Protein AF-A0A2E6LE46-F1 (afdb_monomer_lite)

Sequence (156 aa):
MIYLKNLFNIFSFVFLLFIELLINTILDSNYFMILPFFIGMFVISTRRFSNFYISVFLIAGIYYDSLFSSNILGFSSAKFLITVVLMNFIIANQQENIFLDFATFTVGIFVYKFIYSIEYLNPQFLYQLLISSVVNYFLFRILNITIEKNVLKQKI

Radius of gyration: 15.87 Å; chains: 1; bounding box: 45×32×40 Å

Foldseek 3Di:
DVVVVLVVLLVVLLVQVVVQVVQCVVVVDLQEGACSSLLVLLCCLQPPPDPSVLVSLQSSQQSCCVPPHVDDRRPLSVLSVVLSPQLNVQNVPDDDDPVSSLVSLLVSLCSNPDDPDPCCPPPSVVSHSVVNSVVNVVVSVVVVVVCCVPPVVPPD

Structure (mmCIF, N/CA/C/O backbone):
data_AF-A0A2E6LE46-F1
#
_entry.id   AF-A0A2E6LE46-F1
#
loop_
_atom_site.group_PDB
_atom_site.id
_atom_site.type_symbol
_atom_site.label_atom_id
_atom_site.label_alt_id
_atom_site.label_comp_id
_atom_site.label_asym_id
_atom_site.label_entity_id
_atom_site.label_seq_id
_atom_site.pdbx_PDB_ins_code
_atom_site.Cartn_x
_atom_site.Cartn_y
_atom_site.Cartn_z
_atom_site.occupancy
_atom_site.B_iso_or_equiv
_atom_site.auth_seq_id
_atom_site.auth_comp_id
_atom_site.auth_asym_id
_atom_site.auth_atom_id
_atom_site.pdbx_PDB_model_num
ATOM 1 N N . MET A 1 1 ? -26.996 10.700 0.471 1.00 65.62 1 MET A N 1
ATOM 2 C CA . MET A 1 1 ? -25.632 11.073 0.930 1.00 65.62 1 MET A CA 1
ATOM 3 C C . MET A 1 1 ? -24.642 9.906 0.963 1.00 65.62 1 MET A C 1
ATOM 5 O O . MET A 1 1 ? -23.506 10.117 0.564 1.00 65.62 1 MET A O 1
ATOM 9 N N . ILE A 1 2 ? -25.032 8.693 1.384 1.00 75.31 2 ILE A N 1
ATOM 10 C CA . ILE A 1 2 ? -24.108 7.539 1.492 1.00 75.31 2 ILE A CA 1
ATOM 11 C C . ILE A 1 2 ? -23.473 7.169 0.138 1.00 75.31 2 ILE A C 1
ATOM 13 O O . ILE A 1 2 ? -22.257 7.043 0.051 1.00 75.31 2 ILE A O 1
ATOM 17 N N . TYR A 1 3 ? -24.264 7.101 -0.938 1.00 74.00 3 TYR A N 1
ATOM 18 C CA . TYR A 1 3 ? -23.758 6.789 -2.284 1.00 74.00 3 TYR A CA 1
ATOM 19 C C . TYR A 1 3 ? -22.742 7.815 -2.814 1.00 74.00 3 TYR A C 1
ATOM 21 O O . TYR A 1 3 ? -21.739 7.436 -3.409 1.00 74.00 3 TYR A O 1
ATOM 29 N N . LEU A 1 4 ? -22.957 9.106 -2.538 1.00 77.81 4 LEU A N 1
ATOM 30 C CA . LEU A 1 4 ? -22.042 10.178 -2.944 1.00 77.81 4 LEU A CA 1
ATOM 31 C C . LEU A 1 4 ? -20.706 10.089 -2.189 1.00 77.81 4 LEU A C 1
ATOM 33 O O . LEU A 1 4 ? -19.642 10.207 -2.788 1.00 77.81 4 LEU A O 1
ATOM 37 N N . LYS A 1 5 ? -20.762 9.813 -0.879 1.00 80.38 5 LYS A N 1
ATOM 38 C CA . LYS A 1 5 ? -19.573 9.576 -0.046 1.00 80.38 5 LYS A CA 1
ATOM 39 C C . LYS A 1 5 ? -18.780 8.363 -0.537 1.00 80.38 5 LYS A C 1
ATOM 41 O O . LYS A 1 5 ? -17.557 8.403 -0.593 1.00 80.38 5 LYS A O 1
ATOM 46 N N . ASN A 1 6 ? -19.482 7.303 -0.922 1.00 82.75 6 ASN A N 1
ATOM 47 C CA . ASN A 1 6 ? -18.882 6.094 -1.468 1.00 82.75 6 ASN A CA 1
ATOM 48 C C . ASN A 1 6 ? -18.180 6.360 -2.808 1.00 82.75 6 ASN A C 1
ATOM 50 O O . ASN A 1 6 ? -17.025 5.981 -2.972 1.00 82.75 6 ASN A O 1
ATOM 54 N N . LEU A 1 7 ? -18.824 7.084 -3.726 1.00 83.19 7 LEU A N 1
ATOM 55 C CA . LEU A 1 7 ? -18.187 7.523 -4.971 1.00 83.19 7 LEU A CA 1
ATOM 56 C C . LEU A 1 7 ? -16.929 8.353 -4.704 1.00 83.19 7 LEU A C 1
ATOM 58 O O . LEU A 1 7 ? -15.881 8.080 -5.283 1.00 83.19 7 LEU A O 1
ATOM 62 N N . PHE A 1 8 ? -17.004 9.311 -3.779 1.00 86.94 8 PHE A N 1
ATOM 63 C CA . PHE A 1 8 ? -15.852 10.131 -3.416 1.00 86.94 8 PHE A CA 1
ATOM 64 C C . PHE A 1 8 ? -14.691 9.294 -2.861 1.00 86.94 8 PHE A C 1
ATOM 66 O O . PHE A 1 8 ? -13.541 9.519 -3.225 1.00 86.94 8 PHE A O 1
ATOM 73 N N . ASN A 1 9 ? -14.982 8.279 -2.040 1.00 82.31 9 ASN A N 1
ATOM 74 C CA . ASN A 1 9 ? -13.963 7.356 -1.540 1.00 82.31 9 ASN A CA 1
ATOM 75 C C . ASN A 1 9 ? -13.293 6.565 -2.674 1.00 82.31 9 ASN A C 1
ATOM 77 O O . ASN A 1 9 ? -12.076 6.409 -2.651 1.00 82.31 9 ASN A O 1
ATOM 81 N N . ILE A 1 10 ? -14.059 6.092 -3.666 1.00 87.19 10 ILE A N 1
ATOM 82 C CA . ILE A 1 10 ? -13.501 5.391 -4.835 1.00 87.19 10 ILE A CA 1
ATOM 83 C C . ILE A 1 10 ? -12.535 6.316 -5.583 1.00 87.19 10 ILE A C 1
ATOM 85 O O . ILE A 1 10 ? -11.375 5.956 -5.778 1.00 87.19 10 ILE A O 1
ATOM 89 N N . PHE A 1 11 ? -12.979 7.528 -5.931 1.00 88.44 11 PHE A N 1
ATOM 90 C CA . PHE A 1 11 ? -12.133 8.509 -6.615 1.00 88.44 11 PHE A CA 1
ATOM 91 C C . PHE A 1 11 ? -10.895 8.876 -5.801 1.00 88.44 11 PHE A C 1
ATOM 93 O O . PHE A 1 11 ? -9.805 8.960 -6.357 1.00 88.44 11 PHE A O 1
ATOM 100 N N . SER A 1 12 ? -11.038 9.045 -4.487 1.00 88.38 12 SER A N 1
ATOM 101 C CA . SER A 1 12 ? -9.915 9.357 -3.608 1.00 88.38 12 SER A CA 1
ATOM 102 C C . SER A 1 12 ? -8.860 8.254 -3.624 1.00 88.38 12 SER A C 1
ATOM 104 O O . SER A 1 12 ? -7.682 8.576 -3.709 1.00 88.38 12 SER A O 1
ATOM 106 N N . PHE A 1 13 ? -9.249 6.976 -3.594 1.00 90.50 13 PHE A N 1
ATOM 107 C CA . PHE A 1 13 ? -8.293 5.865 -3.649 1.00 90.50 13 PHE A CA 1
ATOM 108 C C . PHE A 1 13 ? -7.614 5.734 -5.009 1.00 90.50 13 PHE A C 1
ATOM 110 O O . PHE A 1 13 ? -6.406 5.523 -5.064 1.00 90.50 13 PHE A O 1
ATOM 117 N N . VAL A 1 14 ? -8.363 5.915 -6.098 1.00 91.62 14 VAL A N 1
ATOM 118 C CA . VAL A 1 14 ? -7.801 5.943 -7.456 1.00 91.62 14 VAL A CA 1
ATOM 119 C C . VAL A 1 14 ? -6.798 7.091 -7.606 1.00 91.62 14 VAL A C 1
ATOM 121 O O . VAL A 1 14 ? -5.691 6.895 -8.101 1.00 91.62 14 VAL A O 1
ATOM 124 N N . PHE A 1 15 ? -7.151 8.282 -7.124 1.00 91.94 15 PHE A N 1
ATOM 125 C CA . PHE A 1 15 ? -6.268 9.445 -7.148 1.00 91.94 15 PHE A CA 1
ATOM 126 C C . PHE A 1 15 ? -5.019 9.237 -6.287 1.00 91.94 15 PHE A C 1
ATOM 128 O O . PHE A 1 15 ? -3.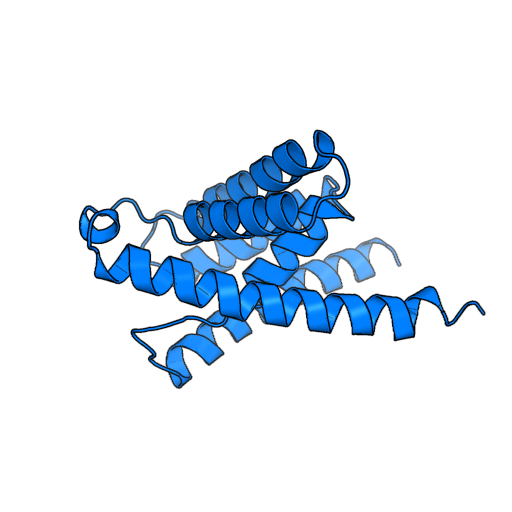921 9.630 -6.664 1.00 91.94 15 PHE A O 1
ATOM 135 N N . LEU A 1 16 ? -5.166 8.572 -5.146 1.00 93.31 16 LEU A N 1
ATOM 136 C CA . LEU A 1 16 ? -4.061 8.292 -4.241 1.00 93.31 16 LEU A CA 1
ATOM 137 C C . LEU A 1 16 ? -3.102 7.232 -4.818 1.00 93.31 16 LEU A C 1
ATOM 139 O O . LEU A 1 16 ? -1.890 7.360 -4.651 1.00 93.31 16 LEU A O 1
ATOM 143 N N . LEU A 1 17 ? -3.619 6.263 -5.584 1.00 92.69 17 LEU A N 1
ATOM 144 C CA . LEU A 1 17 ? -2.809 5.364 -6.415 1.00 92.69 17 LEU A CA 1
ATOM 145 C C . LEU A 1 17 ? -2.044 6.136 -7.495 1.00 92.69 17 LEU A C 1
ATOM 147 O O . LEU A 1 17 ? -0.852 5.913 -7.689 1.00 92.69 17 LEU A O 1
ATOM 151 N N . PHE A 1 18 ? -2.702 7.077 -8.171 1.00 92.38 18 PHE A N 1
ATOM 152 C CA . PHE A 1 18 ? -2.044 7.928 -9.160 1.00 92.38 18 PHE A CA 1
ATOM 153 C C . PHE A 1 18 ? -0.918 8.777 -8.543 1.00 92.38 18 PHE A C 1
ATOM 155 O O . PHE A 1 18 ? 0.167 8.861 -9.114 1.00 92.38 18 PHE A O 1
ATOM 162 N N . ILE A 1 19 ? -1.138 9.351 -7.355 1.00 93.00 19 ILE A N 1
ATOM 163 C CA . ILE A 1 19 ? -0.105 10.090 -6.613 1.00 93.00 19 ILE A CA 1
ATOM 164 C C . ILE A 1 19 ? 1.084 9.188 -6.277 1.00 93.00 19 ILE A C 1
ATOM 166 O O . ILE A 1 19 ? 2.224 9.613 -6.449 1.00 93.00 19 ILE A O 1
ATOM 170 N N . GLU A 1 20 ? 0.842 7.960 -5.807 1.00 93.38 20 GLU A N 1
ATOM 171 C CA . GLU A 1 20 ? 1.919 6.999 -5.538 1.00 93.38 20 GLU A CA 1
ATOM 172 C C . GLU A 1 20 ? 2.797 6.783 -6.775 1.00 93.38 20 GLU A C 1
ATOM 174 O O . GLU A 1 20 ? 4.024 6.827 -6.674 1.00 93.38 20 GLU A O 1
ATOM 179 N N . LEU A 1 21 ? 2.183 6.585 -7.943 1.00 91.50 21 LEU A N 1
ATOM 180 C CA . LEU A 1 21 ? 2.921 6.408 -9.192 1.00 91.50 21 LEU A CA 1
ATOM 181 C C . LEU A 1 21 ? 3.726 7.655 -9.540 1.00 91.50 21 LEU A C 1
ATOM 183 O O . LEU A 1 21 ? 4.928 7.554 -9.760 1.00 91.50 21 LEU A O 1
ATOM 187 N N . LEU A 1 22 ? 3.093 8.828 -9.508 1.00 91.25 22 LEU A N 1
ATOM 188 C CA . LEU A 1 22 ? 3.736 10.098 -9.831 1.00 91.25 22 LEU A CA 1
ATOM 189 C C . LEU A 1 22 ? 4.946 10.372 -8.928 1.00 91.25 22 LEU A C 1
ATOM 191 O O . LEU A 1 22 ? 6.010 10.734 -9.425 1.00 91.25 22 LEU A O 1
ATOM 195 N N . ILE A 1 23 ? 4.810 10.166 -7.615 1.00 90.75 23 ILE A N 1
ATOM 196 C CA . ILE A 1 23 ? 5.908 10.358 -6.657 1.00 90.75 23 ILE A CA 1
ATOM 197 C C . ILE A 1 23 ? 7.078 9.431 -6.991 1.00 90.75 23 ILE A C 1
ATOM 199 O O . ILE A 1 23 ? 8.220 9.883 -7.042 1.00 90.75 23 ILE A O 1
ATOM 203 N N . ASN A 1 24 ? 6.806 8.147 -7.232 1.00 89.69 24 ASN A N 1
ATOM 204 C CA . ASN A 1 24 ? 7.865 7.177 -7.498 1.00 89.69 24 ASN A CA 1
ATOM 205 C C . ASN A 1 24 ? 8.519 7.386 -8.872 1.00 89.69 24 ASN A C 1
ATOM 207 O O . ASN A 1 24 ? 9.716 7.148 -8.998 1.00 89.69 24 ASN A O 1
ATOM 211 N N . THR A 1 25 ? 7.788 7.894 -9.869 1.00 87.88 25 THR A N 1
ATOM 212 C CA . THR A 1 25 ? 8.367 8.292 -11.161 1.00 87.88 25 THR A CA 1
ATOM 213 C C . THR A 1 25 ? 9.266 9.524 -11.038 1.00 87.88 25 THR A C 1
ATOM 215 O O . THR A 1 25 ? 10.292 9.584 -11.700 1.00 87.88 25 THR A O 1
ATOM 218 N N . ILE A 1 26 ? 8.915 10.503 -10.194 1.00 90.69 26 ILE A N 1
ATOM 219 C CA . ILE A 1 26 ? 9.742 11.707 -9.987 1.00 90.69 26 ILE A CA 1
ATOM 220 C C . ILE A 1 26 ? 10.995 11.398 -9.164 1.00 90.69 26 ILE A C 1
ATOM 222 O O . ILE A 1 26 ? 12.057 11.953 -9.434 1.00 90.69 26 ILE A O 1
ATOM 226 N N . LEU A 1 27 ? 10.868 10.561 -8.132 1.00 86.44 27 LEU A N 1
ATOM 227 C CA . LEU A 1 27 ? 11.985 10.239 -7.243 1.00 86.44 27 LEU A CA 1
ATOM 228 C C . LEU A 1 27 ? 13.008 9.296 -7.880 1.00 86.44 27 LEU A C 1
ATOM 230 O O . LEU A 1 27 ? 14.162 9.343 -7.463 1.00 86.44 27 LEU A O 1
ATOM 234 N N . ASP A 1 28 ? 12.575 8.436 -8.809 1.00 81.12 28 ASP A N 1
ATOM 235 C CA . ASP A 1 28 ? 13.394 7.447 -9.533 1.00 81.12 28 ASP A CA 1
ATOM 236 C C . ASP A 1 28 ? 14.461 6.763 -8.648 1.00 81.12 28 ASP A C 1
ATOM 238 O O . ASP A 1 28 ? 15.647 6.671 -8.967 1.00 81.12 28 ASP A O 1
ATOM 242 N N . SER A 1 29 ? 14.047 6.351 -7.444 1.00 77.81 29 SER A N 1
ATOM 243 C CA . SER A 1 29 ? 14.951 5.823 -6.421 1.00 77.81 29 SER A CA 1
ATOM 244 C C . SER A 1 29 ? 15.018 4.303 -6.480 1.00 77.81 29 SER A C 1
ATOM 246 O O . SER A 1 29 ? 14.053 3.593 -6.186 1.00 77.81 29 SER A O 1
ATOM 248 N N . ASN A 1 30 ? 16.219 3.789 -6.738 1.00 75.69 30 ASN A N 1
ATOM 249 C CA . ASN A 1 30 ? 16.505 2.352 -6.692 1.00 75.69 30 ASN A CA 1
ATOM 250 C C . ASN A 1 30 ? 16.559 1.781 -5.262 1.00 75.69 30 ASN A C 1
ATOM 252 O O . ASN A 1 30 ? 16.652 0.566 -5.091 1.00 75.69 30 ASN A O 1
ATOM 256 N N . TYR A 1 31 ? 16.528 2.635 -4.234 1.00 78.19 31 TYR A N 1
ATOM 257 C CA . TYR A 1 31 ? 16.743 2.231 -2.840 1.00 78.19 31 TYR A CA 1
ATOM 258 C C . TYR A 1 31 ? 15.458 2.141 -2.024 1.00 78.19 31 TYR A C 1
ATOM 260 O O . TYR A 1 31 ? 15.360 1.308 -1.127 1.00 78.19 31 TYR A O 1
ATOM 268 N N . PHE A 1 32 ? 14.467 2.985 -2.309 1.00 83.38 32 PHE A N 1
ATOM 269 C CA . PHE A 1 32 ? 13.202 2.979 -1.582 1.00 83.38 32 PHE A CA 1
ATOM 270 C C . PHE A 1 32 ? 12.078 3.560 -2.427 1.00 83.38 32 PHE A C 1
ATOM 272 O O . PHE A 1 32 ? 12.312 4.367 -3.321 1.00 83.38 32 PHE A O 1
ATOM 279 N N . MET A 1 33 ? 10.851 3.176 -2.097 1.00 87.94 33 MET A N 1
ATOM 280 C CA . MET A 1 33 ? 9.642 3.718 -2.70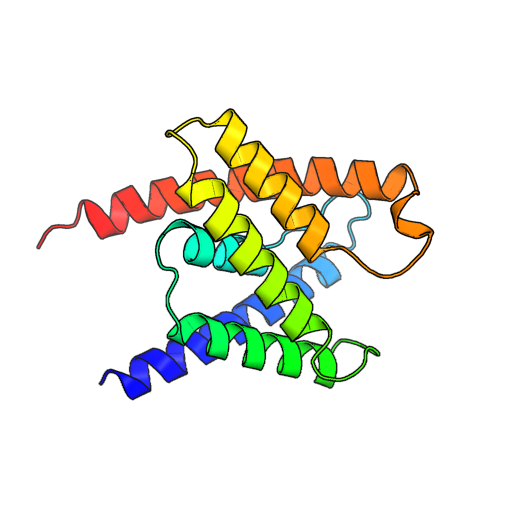6 1.00 87.94 33 MET A CA 1
ATOM 281 C C . MET A 1 33 ? 8.759 4.345 -1.640 1.00 87.94 33 MET A C 1
ATOM 283 O O . MET A 1 33 ? 8.695 3.853 -0.512 1.00 87.94 33 MET A O 1
ATOM 287 N N . ILE A 1 34 ? 8.047 5.408 -1.999 1.00 90.88 34 ILE A N 1
ATOM 288 C CA . ILE A 1 34 ? 7.026 6.008 -1.140 1.00 90.88 34 ILE A CA 1
ATOM 289 C C . ILE A 1 34 ? 5.679 5.462 -1.602 1.00 90.88 34 ILE A C 1
ATOM 291 O O . ILE A 1 34 ? 5.312 5.614 -2.764 1.00 90.88 34 ILE A O 1
ATOM 295 N N . LEU A 1 35 ? 4.962 4.793 -0.702 1.00 93.00 35 LEU A N 1
ATOM 296 C CA . LEU A 1 35 ? 3.797 3.970 -1.020 1.00 93.00 35 LEU A CA 1
ATOM 297 C C . LEU A 1 35 ? 2.534 4.476 -0.291 1.00 93.00 35 LEU A C 1
ATOM 299 O O . LEU A 1 35 ? 2.014 3.796 0.602 1.00 93.00 35 LEU A O 1
ATOM 303 N N . PRO A 1 36 ? 2.034 5.690 -0.594 1.00 92.12 36 PRO A N 1
ATOM 304 C CA . PRO A 1 36 ? 0.868 6.233 0.091 1.00 92.12 36 PRO A CA 1
ATOM 305 C C . PRO A 1 36 ? -0.394 5.395 -0.155 1.00 92.12 36 PRO A C 1
ATOM 307 O O . PRO A 1 36 ? -1.205 5.257 0.764 1.00 92.12 36 PRO A O 1
ATOM 310 N N . PHE A 1 37 ? -0.563 4.795 -1.341 1.00 94.31 37 PHE A N 1
ATOM 311 C CA . PHE A 1 37 ? -1.705 3.926 -1.640 1.00 94.31 37 PHE A CA 1
ATOM 312 C C . PHE A 1 37 ? -1.673 2.675 -0.793 1.00 94.31 37 PHE A C 1
ATOM 314 O O . PHE A 1 37 ? -2.676 2.343 -0.158 1.00 94.31 37 PHE A O 1
ATOM 321 N N . PHE A 1 38 ? -0.500 2.060 -0.676 1.00 94.44 38 PHE A N 1
ATOM 322 C CA . PHE A 1 38 ? -0.304 0.956 0.248 1.00 94.44 38 PHE A CA 1
ATOM 323 C C . PHE A 1 38 ? -0.644 1.331 1.699 1.00 94.44 38 PHE A C 1
ATOM 325 O O . PHE A 1 38 ? -1.364 0.589 2.365 1.00 94.44 38 PHE A O 1
ATOM 332 N N . ILE A 1 39 ? -0.193 2.493 2.185 1.00 92.56 39 ILE A N 1
ATOM 333 C CA . ILE A 1 39 ? -0.525 2.965 3.541 1.00 92.56 39 ILE A CA 1
ATOM 334 C C . ILE A 1 39 ? -2.048 3.103 3.707 1.00 92.56 39 ILE A C 1
ATOM 336 O O . ILE A 1 39 ? -2.604 2.675 4.719 1.00 92.56 39 ILE A O 1
ATOM 340 N N . GLY A 1 40 ? -2.743 3.651 2.707 1.00 91.00 40 GLY A N 1
ATOM 341 C CA . GLY A 1 40 ? -4.205 3.741 2.698 1.00 91.00 40 GLY A CA 1
ATOM 342 C C . GLY A 1 40 ? -4.887 2.370 2.747 1.00 91.00 40 GLY A C 1
ATOM 343 O O . GLY A 1 40 ? -5.829 2.180 3.522 1.00 91.00 40 GLY A O 1
ATOM 344 N N . MET A 1 41 ? -4.389 1.401 1.972 1.00 93.19 41 MET A N 1
ATOM 345 C CA . MET A 1 41 ? -4.861 0.014 2.025 1.00 93.19 41 MET A CA 1
ATOM 346 C C . MET A 1 41 ? -4.654 -0.597 3.411 1.00 93.19 41 MET A C 1
ATOM 348 O O . MET A 1 41 ? -5.581 -1.207 3.939 1.00 93.19 41 MET A O 1
ATOM 352 N N . PHE A 1 42 ? -3.479 -0.392 4.014 1.00 92.44 42 PHE A N 1
ATOM 353 C CA . PHE A 1 42 ? -3.143 -0.900 5.342 1.00 92.44 42 PHE A CA 1
ATOM 354 C C . PHE A 1 42 ? -4.060 -0.317 6.426 1.00 92.44 42 PHE A C 1
ATOM 356 O O . PHE A 1 42 ? -4.561 -1.033 7.285 1.00 92.44 42 PHE A O 1
ATOM 363 N N . VAL A 1 43 ? -4.370 0.980 6.377 1.00 89.38 43 VAL A N 1
ATOM 364 C CA . VAL A 1 43 ? -5.321 1.594 7.323 1.00 89.38 43 VAL A CA 1
ATOM 365 C C . VAL A 1 43 ? -6.716 0.976 7.192 1.00 89.38 43 VAL A C 1
ATOM 367 O O . VAL A 1 43 ? -7.383 0.716 8.196 1.00 89.38 43 VAL A O 1
ATOM 370 N N . ILE A 1 44 ? -7.183 0.748 5.962 1.00 89.56 44 ILE A N 1
ATOM 371 C CA . ILE A 1 44 ? -8.499 0.144 5.737 1.00 89.56 44 ILE A CA 1
ATOM 372 C C . ILE A 1 44 ? -8.519 -1.301 6.211 1.00 89.56 44 ILE A C 1
ATOM 374 O O . ILE A 1 44 ? -9.450 -1.668 6.926 1.00 89.56 44 ILE A O 1
ATOM 378 N N . SER A 1 45 ? -7.522 -2.101 5.829 1.00 88.56 45 SER A N 1
ATOM 379 C CA . SER A 1 45 ? -7.468 -3.524 6.166 1.00 88.56 45 SER A CA 1
ATOM 380 C C . SER A 1 45 ? -7.452 -3.755 7.671 1.00 88.56 45 SER A C 1
ATOM 382 O O . SER A 1 45 ? -8.062 -4.705 8.136 1.00 88.56 45 SER A O 1
ATOM 384 N N . THR A 1 46 ? -6.817 -2.866 8.432 1.00 86.06 46 THR A N 1
ATOM 385 C CA . THR A 1 46 ? -6.603 -3.053 9.873 1.00 86.06 46 THR A CA 1
ATOM 386 C C . THR A 1 46 ? -7.674 -2.421 10.753 1.00 86.06 46 THR A C 1
ATOM 388 O O . THR A 1 46 ? -7.893 -2.880 11.869 1.00 86.06 46 THR A O 1
ATOM 391 N N . ARG A 1 47 ? -8.353 -1.362 10.288 1.00 82.88 47 ARG A N 1
ATOM 392 C CA . ARG A 1 47 ? -9.253 -0.565 11.149 1.00 82.88 47 ARG A CA 1
ATOM 393 C C . ARG A 1 47 ? -10.661 -0.368 10.623 1.00 82.88 47 ARG A C 1
ATOM 395 O O . ARG A 1 47 ? -11.549 -0.012 11.393 1.00 82.88 47 ARG A O 1
ATOM 402 N N . ARG A 1 48 ? -10.871 -0.475 9.309 1.00 82.94 48 ARG A N 1
ATOM 403 C CA . ARG A 1 48 ? -12.142 -0.099 8.658 1.00 82.94 48 ARG A CA 1
ATOM 404 C C . ARG A 1 48 ? -12.580 -1.107 7.602 1.00 82.94 48 ARG A C 1
ATOM 406 O O . ARG A 1 48 ? -13.297 -0.743 6.667 1.00 82.94 48 ARG A O 1
ATOM 413 N N . PHE A 1 49 ? -12.142 -2.356 7.734 1.00 85.75 49 PHE A N 1
ATOM 414 C CA . PHE A 1 49 ? -12.420 -3.382 6.744 1.00 85.75 49 PHE A CA 1
ATOM 415 C C . PHE A 1 49 ? -13.934 -3.565 6.593 1.00 85.75 49 PHE A C 1
ATOM 417 O O . PHE A 1 49 ? -14.666 -3.738 7.566 1.00 85.75 49 PHE A O 1
ATOM 424 N N . SER A 1 50 ? -14.421 -3.458 5.359 1.00 86.69 50 SER A N 1
ATOM 425 C CA . SER A 1 50 ? -15.830 -3.655 5.023 1.00 86.69 50 SER A CA 1
ATOM 426 C C . SER A 1 50 ? -15.972 -4.040 3.555 1.00 86.69 50 SER A C 1
ATOM 428 O O . SER A 1 50 ? -15.120 -3.703 2.729 1.00 86.69 50 SER A O 1
ATOM 430 N N . ASN A 1 51 ? -17.091 -4.684 3.213 1.00 85.75 51 ASN A N 1
ATOM 431 C CA . ASN A 1 51 ? -17.381 -5.127 1.844 1.00 85.75 51 ASN A CA 1
ATOM 432 C C . ASN A 1 51 ? -17.366 -3.979 0.822 1.00 85.75 51 ASN A C 1
ATOM 434 O O . ASN A 1 51 ? -17.079 -4.194 -0.351 1.00 85.75 51 ASN A O 1
ATOM 438 N N . PHE A 1 52 ? -17.627 -2.744 1.260 1.00 87.31 52 PHE A N 1
ATOM 439 C CA . PHE A 1 52 ? -17.552 -1.571 0.395 1.00 87.31 52 PHE A CA 1
ATOM 440 C C . PHE A 1 52 ? -16.135 -1.347 -0.160 1.00 87.31 52 PHE A C 1
ATOM 442 O O . PHE A 1 52 ? -15.965 -1.094 -1.353 1.00 87.31 52 PHE A O 1
ATOM 449 N N . TYR A 1 53 ? -15.105 -1.491 0.678 1.00 87.12 53 TYR A N 1
ATOM 450 C CA . TYR A 1 53 ? -13.723 -1.255 0.258 1.00 87.12 53 TYR A CA 1
ATOM 451 C C . TYR A 1 53 ? -13.190 -2.327 -0.699 1.00 87.12 53 TYR A C 1
ATOM 453 O O . TYR A 1 53 ? -12.306 -2.030 -1.495 1.00 87.12 53 TYR A O 1
ATOM 461 N N . ILE A 1 54 ? -13.787 -3.524 -0.721 1.00 87.62 54 ILE A N 1
ATOM 462 C CA . ILE A 1 54 ? -13.504 -4.539 -1.752 1.00 87.62 54 ILE A CA 1
ATOM 463 C C . ILE A 1 54 ? -13.785 -3.962 -3.146 1.00 87.62 54 ILE A C 1
ATOM 465 O O . ILE A 1 54 ? -12.960 -4.082 -4.048 1.00 87.62 54 ILE A O 1
ATOM 469 N N . SER A 1 55 ? -14.915 -3.265 -3.308 1.00 86.88 55 SER A N 1
ATOM 470 C CA . SER A 1 55 ? -15.274 -2.629 -4.583 1.00 86.88 55 SER A CA 1
ATOM 471 C C . SER A 1 55 ? -14.317 -1.488 -4.941 1.00 86.88 55 SER A C 1
ATOM 473 O O . SER A 1 55 ? -13.960 -1.326 -6.104 1.00 86.88 55 SER A O 1
ATOM 475 N N . VAL A 1 56 ? -13.859 -0.723 -3.942 1.00 91.00 56 VAL A N 1
ATOM 476 C CA . VAL A 1 56 ? -12.871 0.354 -4.131 1.00 91.00 56 VAL A CA 1
ATOM 477 C C . VAL A 1 56 ? -11.559 -0.200 -4.690 1.00 91.00 56 VAL A C 1
ATOM 479 O O . VAL A 1 56 ? -11.058 0.315 -5.687 1.00 91.00 56 VAL A O 1
ATOM 482 N N . PHE A 1 57 ? -11.019 -1.263 -4.087 1.00 92.50 57 PHE A N 1
ATOM 483 C CA . PHE A 1 57 ? -9.756 -1.862 -4.530 1.00 92.50 57 PHE A CA 1
ATOM 484 C C . PHE A 1 57 ? -9.874 -2.567 -5.880 1.00 92.50 57 PHE A C 1
ATOM 486 O O . PHE A 1 57 ? -8.930 -2.526 -6.666 1.00 92.50 57 PHE A O 1
ATOM 493 N N . LEU A 1 58 ? -11.039 -3.144 -6.180 1.00 92.06 58 LEU A N 1
ATOM 494 C CA . LEU A 1 58 ? -11.331 -3.712 -7.492 1.00 92.06 58 LEU A CA 1
ATOM 495 C C . LEU A 1 58 ? -11.291 -2.625 -8.578 1.00 92.06 58 LEU A C 1
ATOM 497 O O . LEU A 1 58 ? -10.595 -2.773 -9.577 1.00 92.06 58 LEU A O 1
ATOM 501 N N . ILE A 1 59 ? -11.968 -1.493 -8.367 1.00 91.38 59 ILE A N 1
ATOM 502 C CA . ILE A 1 59 ? -11.959 -0.385 -9.336 1.00 91.38 59 ILE A CA 1
ATOM 503 C C . ILE A 1 59 ? -10.552 0.212 -9.476 1.00 91.38 59 ILE A C 1
ATOM 505 O O . ILE A 1 59 ? -10.102 0.455 -10.594 1.00 91.38 59 ILE A O 1
ATOM 509 N N . ALA A 1 60 ? -9.835 0.412 -8.365 1.00 91.88 60 ALA A N 1
ATOM 510 C CA . ALA A 1 60 ? -8.471 0.939 -8.385 1.00 91.88 60 ALA A CA 1
ATOM 511 C C . ALA A 1 60 ? -7.494 0.017 -9.132 1.00 91.88 60 ALA A C 1
ATOM 513 O O . ALA A 1 60 ? -6.641 0.499 -9.875 1.00 91.88 60 ALA A O 1
ATOM 514 N N . GLY A 1 61 ? -7.631 -1.301 -8.974 1.00 90.81 61 GLY A N 1
ATOM 515 C CA . GLY A 1 61 ? -6.804 -2.271 -9.683 1.00 90.81 61 GLY A CA 1
ATOM 516 C C . GLY A 1 61 ? -7.108 -2.331 -11.181 1.00 90.81 61 GLY A C 1
ATOM 517 O O . GLY A 1 61 ? -6.175 -2.340 -11.977 1.00 90.81 61 GLY A O 1
ATOM 518 N N . ILE A 1 62 ? -8.386 -2.300 -11.584 1.00 92.12 62 ILE A N 1
ATOM 519 C CA . ILE A 1 62 ? -8.775 -2.210 -13.005 1.00 92.12 62 ILE A CA 1
ATOM 520 C C . ILE A 1 62 ? -8.242 -0.915 -13.626 1.00 92.12 62 ILE A C 1
ATOM 522 O O . ILE A 1 62 ? -7.677 -0.936 -14.719 1.00 92.12 62 ILE A O 1
ATOM 526 N N . TYR A 1 63 ? -8.385 0.211 -12.925 1.00 91.50 63 TYR A N 1
ATOM 527 C CA . TYR A 1 63 ? -7.824 1.489 -13.356 1.00 91.50 63 TYR A CA 1
ATOM 528 C C . TYR A 1 63 ? -6.307 1.400 -13.556 1.00 91.50 63 TYR A C 1
ATOM 530 O O . TYR A 1 63 ? -5.792 1.842 -14.579 1.00 91.50 63 TYR A O 1
ATOM 538 N N . TYR A 1 64 ? -5.593 0.770 -12.622 1.00 90.06 64 TYR A N 1
ATOM 539 C CA . TYR A 1 64 ? -4.152 0.596 -12.745 1.00 90.06 64 TYR A CA 1
ATOM 540 C C . TYR A 1 64 ? -3.759 -0.282 -13.939 1.00 90.06 64 TYR A C 1
ATOM 542 O O . TYR A 1 64 ? -2.910 0.118 -14.734 1.00 90.06 64 TYR A O 1
ATOM 550 N N . ASP A 1 65 ? -4.405 -1.438 -14.104 1.00 89.19 65 ASP A N 1
ATOM 551 C CA . ASP A 1 65 ? -4.109 -2.357 -15.208 1.00 89.19 65 ASP A CA 1
ATOM 552 C C . ASP A 1 65 ? -4.485 -1.774 -16.576 1.00 89.19 65 ASP A C 1
ATOM 554 O O . ASP A 1 65 ? -3.830 -2.075 -17.563 1.00 89.19 65 ASP A O 1
ATOM 558 N N . SER A 1 66 ? -5.501 -0.911 -16.653 1.00 88.25 66 SER A N 1
ATOM 559 C CA . SER A 1 66 ? -5.908 -0.301 -17.925 1.00 88.25 66 SER A CA 1
ATOM 560 C C . SER A 1 66 ? -4.964 0.794 -18.434 1.00 88.25 66 SER A C 1
ATOM 562 O O . SER A 1 66 ? -4.907 1.012 -19.642 1.00 88.25 66 SER A O 1
ATOM 564 N N . LEU A 1 67 ? -4.245 1.493 -17.548 1.00 88.50 67 LEU A N 1
ATOM 565 C CA . LEU A 1 67 ? -3.489 2.701 -17.912 1.00 88.50 67 LEU A CA 1
ATOM 566 C C . LEU A 1 67 ? -1.984 2.615 -17.650 1.00 88.50 67 LEU A C 1
ATOM 568 O O . LEU A 1 67 ? -1.215 3.300 -18.319 1.00 88.50 67 LEU A O 1
ATOM 572 N N . PHE A 1 68 ? -1.558 1.821 -16.666 1.00 84.00 68 PHE A N 1
ATOM 573 C CA . PHE A 1 68 ? -0.195 1.880 -16.124 1.00 84.00 68 PHE A CA 1
ATOM 574 C C . PHE A 1 68 ? 0.519 0.526 -16.098 1.00 84.00 68 PHE A C 1
ATOM 576 O O . PHE A 1 68 ? 1.651 0.440 -15.626 1.00 84.00 68 PHE A O 1
ATOM 583 N N . SER A 1 69 ? -0.129 -0.536 -16.571 1.00 81.62 69 SER A N 1
ATOM 584 C CA . SER A 1 69 ? 0.384 -1.902 -16.511 1.00 81.62 69 SER A CA 1
ATOM 585 C C . SER A 1 69 ? 0.129 -2.619 -17.839 1.00 81.62 69 SER A C 1
ATOM 587 O O . SER A 1 69 ? -0.823 -2.319 -18.551 1.00 81.62 69 SER A O 1
ATOM 589 N N . SER A 1 70 ? 1.009 -3.557 -18.188 1.00 79.38 70 SER A N 1
ATOM 590 C CA . SER A 1 70 ? 0.828 -4.485 -19.313 1.00 79.38 70 SER A CA 1
ATOM 591 C C . SER A 1 70 ? 0.226 -5.825 -18.871 1.00 79.38 70 SER A C 1
ATOM 593 O O . SER A 1 70 ? 0.168 -6.771 -19.659 1.00 79.38 70 SER A O 1
ATOM 595 N N . ASN A 1 71 ? -0.194 -5.932 -17.606 1.00 79.50 71 ASN A N 1
ATOM 596 C CA . ASN A 1 71 ? -0.785 -7.147 -17.062 1.00 79.50 71 ASN A CA 1
ATOM 597 C C . ASN A 1 71 ? -2.209 -7.358 -17.590 1.00 79.50 71 ASN A C 1
ATOM 599 O O . ASN A 1 71 ? -2.869 -6.452 -18.096 1.00 79.50 71 ASN A O 1
ATOM 603 N N . ILE A 1 72 ? -2.714 -8.578 -17.401 1.00 83.62 72 ILE A N 1
ATOM 604 C CA . ILE A 1 72 ? -4.116 -8.910 -17.661 1.00 83.62 72 ILE A CA 1
ATOM 605 C C . ILE A 1 72 ? -5.008 -8.050 -16.755 1.00 83.62 72 ILE A C 1
ATOM 607 O O . ILE A 1 72 ? -4.748 -7.932 -15.555 1.00 83.62 72 ILE A O 1
ATOM 611 N N . LEU A 1 73 ? -6.079 -7.488 -17.324 1.00 86.00 73 LEU A N 1
ATOM 612 C CA . LEU A 1 73 ? -7.073 -6.709 -16.584 1.00 86.00 73 LEU A CA 1
ATOM 613 C C . LEU A 1 73 ? -7.545 -7.464 -15.334 1.00 86.00 73 LEU A C 1
ATOM 615 O O . LEU A 1 73 ? -8.069 -8.573 -15.425 1.00 86.00 73 LEU A O 1
ATOM 619 N N . GLY A 1 74 ? -7.383 -6.839 -14.167 1.00 84.50 74 GLY A N 1
ATOM 620 C CA . GLY A 1 74 ? -7.818 -7.399 -12.889 1.00 84.50 74 GLY A CA 1
ATOM 621 C C . GLY A 1 74 ? -6.714 -8.106 -12.102 1.00 84.50 74 GLY A C 1
ATOM 622 O O . GLY A 1 74 ? -6.943 -8.442 -10.939 1.00 84.50 74 GLY A O 1
ATOM 623 N N . PHE A 1 75 ? -5.512 -8.271 -12.660 1.00 88.25 75 PHE A N 1
ATOM 624 C CA . PHE A 1 75 ? -4.365 -8.813 -11.930 1.00 88.25 75 PHE A CA 1
ATOM 625 C C . PHE A 1 75 ? -4.016 -7.959 -10.704 1.00 88.25 75 PHE A C 1
ATOM 627 O O . PHE A 1 75 ? -3.897 -8.469 -9.587 1.00 88.25 75 PHE A O 1
ATOM 634 N N . SER A 1 76 ? -3.930 -6.639 -10.876 1.00 90.56 76 SER A N 1
ATOM 635 C CA . SER A 1 76 ? -3.618 -5.727 -9.773 1.00 90.56 76 SER A CA 1
ATOM 636 C C . SER A 1 76 ? -4.764 -5.639 -8.771 1.00 90.56 76 SER A C 1
ATOM 638 O O . SER A 1 76 ? -4.522 -5.533 -7.571 1.00 90.56 76 SER A O 1
ATOM 640 N N . SER A 1 77 ? -6.006 -5.795 -9.237 1.00 91.62 77 SER A N 1
ATOM 641 C CA . SER A 1 77 ? -7.182 -5.900 -8.362 1.00 91.62 77 SER A CA 1
ATOM 642 C C . SER A 1 77 ? -7.082 -7.111 -7.440 1.00 91.62 77 SER A C 1
ATOM 644 O O . SER A 1 77 ? -7.230 -6.979 -6.227 1.00 91.62 77 SER A O 1
ATOM 646 N N . ALA A 1 78 ? -6.782 -8.287 -8.001 1.00 90.88 78 ALA A N 1
ATOM 647 C CA . ALA A 1 78 ? -6.598 -9.510 -7.228 1.00 90.88 78 ALA A CA 1
ATOM 648 C C . ALA A 1 78 ? -5.470 -9.346 -6.204 1.00 90.88 78 ALA A C 1
ATOM 650 O O . ALA A 1 78 ? -5.646 -9.682 -5.033 1.00 90.88 78 ALA A O 1
ATOM 651 N N . LYS A 1 79 ? -4.348 -8.746 -6.616 1.00 91.31 79 LYS A N 1
ATOM 652 C CA . LYS A 1 79 ? -3.221 -8.464 -5.727 1.00 91.31 79 LYS A CA 1
ATOM 653 C C . LYS A 1 79 ? -3.623 -7.566 -4.556 1.00 91.31 79 LYS A C 1
ATOM 655 O O . LYS A 1 79 ? -3.389 -7.943 -3.412 1.00 91.31 79 LYS A O 1
ATOM 660 N N . PHE A 1 80 ? -4.273 -6.429 -4.816 1.00 93.50 80 PHE A N 1
ATOM 661 C CA . PHE A 1 80 ? -4.719 -5.508 -3.763 1.00 93.50 80 PHE A CA 1
ATOM 662 C C . PHE A 1 80 ? -5.692 -6.183 -2.794 1.00 93.50 80 PHE A C 1
ATOM 664 O O . PHE A 1 80 ? -5.551 -6.044 -1.581 1.00 93.50 80 PHE A O 1
ATOM 671 N N . LEU A 1 81 ? -6.640 -6.969 -3.310 1.00 93.62 81 LEU A N 1
ATOM 672 C CA . LEU A 1 81 ? -7.592 -7.703 -2.479 1.00 93.62 81 LEU A CA 1
ATOM 673 C C . LEU A 1 81 ? -6.904 -8.749 -1.598 1.00 93.62 81 LEU A C 1
ATOM 675 O O . LEU A 1 81 ? -7.172 -8.790 -0.399 1.00 93.62 81 LEU A O 1
ATOM 679 N N . ILE A 1 82 ? -5.987 -9.544 -2.155 1.00 92.62 82 ILE A N 1
ATOM 680 C CA . ILE A 1 82 ? -5.204 -10.522 -1.388 1.00 92.62 82 ILE A CA 1
ATOM 681 C C . ILE A 1 82 ? -4.402 -9.810 -0.298 1.00 92.62 82 ILE A C 1
ATOM 683 O O . ILE A 1 82 ? -4.441 -10.228 0.856 1.00 92.62 82 ILE A O 1
ATOM 687 N N . THR A 1 83 ? -3.726 -8.707 -0.632 1.00 92.88 83 THR A N 1
ATOM 688 C CA . THR A 1 83 ? -2.965 -7.904 0.333 1.00 92.88 83 THR A CA 1
ATOM 689 C C . THR A 1 83 ? -3.845 -7.448 1.504 1.00 92.88 83 THR A C 1
ATOM 691 O O . THR A 1 83 ? -3.494 -7.670 2.662 1.00 92.88 83 THR A O 1
ATOM 694 N N . VAL A 1 84 ? -5.009 -6.859 1.221 1.00 92.56 84 VAL A N 1
ATOM 695 C CA . VAL A 1 84 ? -5.925 -6.327 2.244 1.00 92.56 84 VAL A CA 1
ATOM 696 C C . VAL A 1 84 ? -6.513 -7.448 3.106 1.00 92.56 84 VAL A C 1
ATOM 698 O O . VAL A 1 84 ? -6.564 -7.311 4.328 1.00 92.56 84 VAL A O 1
ATOM 701 N N . VAL A 1 85 ? -6.940 -8.559 2.498 1.00 90.94 85 VAL A N 1
ATOM 702 C CA . VAL A 1 85 ? -7.514 -9.702 3.226 1.00 90.94 85 VAL A CA 1
ATOM 703 C C . VAL A 1 85 ? -6.470 -10.360 4.126 1.00 90.94 85 VAL A C 1
ATOM 705 O O . VAL A 1 85 ? -6.769 -10.635 5.286 1.00 90.94 85 VAL A O 1
ATOM 708 N N . LEU A 1 86 ? -5.243 -10.563 3.632 1.00 90.94 86 LEU A N 1
ATOM 709 C CA . LEU A 1 86 ? -4.152 -11.134 4.424 1.00 90.94 86 LEU A CA 1
ATOM 710 C C . LEU A 1 86 ? -3.811 -10.258 5.630 1.00 90.94 86 LEU A C 1
ATOM 712 O O . LEU A 1 86 ? -3.730 -10.769 6.742 1.00 90.94 86 LEU A O 1
ATOM 716 N N . MET A 1 87 ? -3.664 -8.943 5.442 1.00 91.56 87 MET A N 1
ATOM 717 C CA . MET A 1 87 ? -3.401 -8.025 6.557 1.00 91.56 87 MET A CA 1
ATOM 718 C C . MET A 1 87 ? -4.511 -8.060 7.606 1.00 91.56 87 MET A C 1
ATOM 720 O O . MET A 1 87 ? -4.219 -8.150 8.796 1.00 91.56 87 MET A O 1
ATOM 724 N N . ASN A 1 88 ? -5.774 -8.009 7.167 1.00 91.31 88 ASN A N 1
ATOM 725 C CA . ASN A 1 88 ? -6.922 -8.057 8.069 1.00 91.31 88 ASN A CA 1
ATOM 726 C C . ASN A 1 88 ? -6.932 -9.367 8.871 1.00 91.31 88 ASN A C 1
ATOM 728 O O . ASN A 1 88 ? -7.135 -9.351 10.080 1.00 91.31 88 ASN A O 1
ATOM 732 N N . PHE A 1 89 ? -6.648 -10.498 8.218 1.00 88.00 89 PHE A N 1
ATOM 733 C CA . PHE A 1 89 ? -6.567 -11.799 8.879 1.00 88.00 89 PHE A CA 1
ATOM 734 C C . PHE A 1 89 ? -5.429 -11.878 9.906 1.00 88.00 89 PHE A C 1
ATOM 736 O O . PHE A 1 89 ? -5.618 -12.420 10.995 1.00 88.00 89 PHE A O 1
ATOM 743 N N . ILE A 1 90 ? -4.251 -11.345 9.576 1.00 86.75 90 ILE A N 1
ATOM 744 C CA . ILE A 1 90 ? -3.092 -11.366 10.473 1.00 86.75 90 ILE A CA 1
ATOM 745 C C . ILE A 1 90 ? -3.367 -10.507 11.714 1.00 86.75 90 ILE A C 1
ATOM 747 O O . ILE A 1 90 ? -3.157 -10.974 12.831 1.00 86.75 90 ILE A O 1
ATOM 751 N N . ILE A 1 91 ? -3.890 -9.291 11.537 1.00 85.19 91 ILE A N 1
ATOM 752 C CA . ILE A 1 91 ? -4.109 -8.350 12.646 1.00 85.19 91 ILE A CA 1
ATOM 753 C C . ILE A 1 91 ? -5.318 -8.711 13.508 1.00 85.19 91 ILE A C 1
ATOM 755 O O . ILE A 1 91 ? -5.251 -8.545 14.723 1.00 85.19 91 ILE A O 1
ATOM 759 N N . ALA A 1 92 ? -6.381 -9.286 12.936 1.00 81.88 92 ALA A N 1
ATOM 760 C CA . ALA A 1 92 ? -7.537 -9.745 13.713 1.00 81.88 92 ALA A CA 1
ATOM 761 C C . ALA A 1 92 ? -7.177 -10.797 14.783 1.00 81.88 92 ALA A C 1
ATOM 763 O O . ALA A 1 92 ? -7.910 -10.957 15.755 1.00 81.88 92 ALA A O 1
ATOM 764 N N . ASN A 1 93 ? -6.049 -11.493 14.616 1.00 75.31 93 ASN A N 1
ATOM 765 C CA . ASN A 1 93 ? -5.586 -12.555 15.508 1.00 75.31 93 ASN A CA 1
ATOM 766 C C . ASN A 1 93 ? -4.427 -12.128 16.430 1.00 75.31 93 ASN A C 1
ATOM 768 O O . ASN A 1 93 ? -3.846 -12.975 17.110 1.00 75.31 93 ASN A O 1
ATOM 772 N N . GLN A 1 94 ? -4.056 -10.844 16.452 1.00 77.50 94 GLN A N 1
ATOM 773 C CA . GLN A 1 94 ? -2.902 -10.347 17.206 1.00 77.50 94 GLN A CA 1
ATOM 774 C C . GLN A 1 94 ? -3.306 -9.461 18.389 1.00 77.50 94 GLN A C 1
ATOM 776 O O . GLN A 1 94 ? -4.266 -8.699 18.332 1.00 77.50 94 GLN A O 1
ATOM 781 N N . GLN A 1 95 ? -2.523 -9.539 19.468 1.00 68.25 95 GLN A N 1
ATOM 782 C CA . GLN A 1 95 ? -2.531 -8.534 20.534 1.00 68.25 95 GLN A CA 1
ATOM 783 C C . GLN A 1 95 ? -1.712 -7.312 20.097 1.00 68.25 95 GLN A C 1
ATOM 785 O O . GLN A 1 95 ? -0.777 -7.456 19.308 1.00 68.25 95 GLN A O 1
AT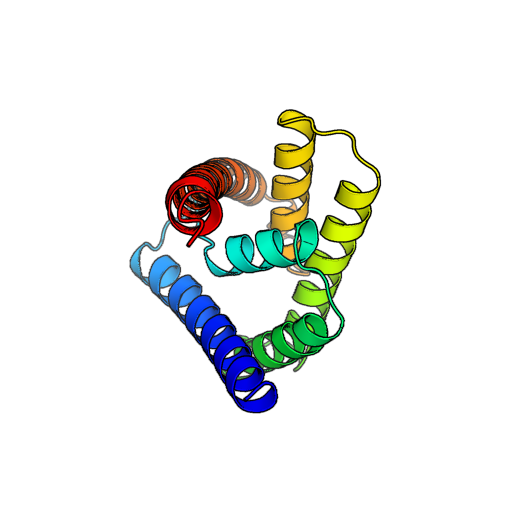OM 790 N N . GLU A 1 96 ? -2.037 -6.124 20.620 1.00 70.56 96 GLU A N 1
ATOM 791 C CA . GLU A 1 96 ? -1.353 -4.869 20.278 1.00 70.56 96 GLU A CA 1
ATOM 792 C C . GLU A 1 96 ? 0.154 -4.943 20.586 1.00 70.56 96 GLU A C 1
ATOM 794 O O . GLU A 1 96 ? 0.604 -4.728 21.710 1.00 70.56 96 GLU A O 1
ATOM 799 N N . ASN A 1 97 ? 0.952 -5.255 19.563 1.00 82.38 97 ASN A N 1
ATOM 800 C CA . ASN A 1 97 ? 2.404 -5.318 19.638 1.00 82.38 97 ASN A CA 1
ATOM 801 C C . ASN A 1 97 ? 3.008 -4.618 18.419 1.00 82.38 97 ASN A C 1
ATOM 803 O O . ASN A 1 97 ? 2.793 -5.024 17.279 1.00 82.38 97 ASN A O 1
ATOM 807 N N . ILE A 1 98 ? 3.815 -3.589 18.676 1.00 82.88 98 ILE A N 1
ATOM 808 C CA . ILE A 1 98 ? 4.447 -2.744 17.653 1.00 82.88 98 ILE A CA 1
ATOM 809 C C . ILE A 1 98 ? 5.321 -3.564 16.693 1.00 82.88 98 ILE A C 1
ATOM 811 O O . ILE A 1 98 ? 5.377 -3.253 15.504 1.00 82.88 98 ILE A O 1
ATOM 815 N N . PHE A 1 99 ? 5.995 -4.608 17.185 1.00 84.56 99 PHE A N 1
ATOM 816 C CA . PHE A 1 99 ? 6.828 -5.466 16.341 1.00 84.56 99 PHE A CA 1
ATOM 817 C C . PHE A 1 99 ? 5.990 -6.322 15.390 1.00 84.56 99 PHE A C 1
ATOM 819 O O . PHE A 1 99 ? 6.363 -6.480 14.230 1.00 84.56 99 PHE A O 1
ATOM 826 N N . LEU A 1 100 ? 4.855 -6.846 15.861 1.00 85.94 100 LEU A N 1
ATOM 827 C CA . LEU A 1 100 ? 3.939 -7.630 15.030 1.00 85.94 100 LEU A CA 1
ATOM 828 C C . LEU A 1 100 ? 3.194 -6.746 14.020 1.00 85.94 100 LEU A C 1
ATOM 830 O O . LEU A 1 100 ? 3.012 -7.160 12.877 1.00 85.94 100 LEU A O 1
ATOM 834 N N . ASP A 1 101 ? 2.853 -5.511 14.397 1.00 87.88 101 ASP A N 1
ATOM 835 C CA . ASP A 1 101 ? 2.272 -4.511 13.490 1.00 87.88 101 ASP A CA 1
ATOM 836 C C . ASP A 1 101 ? 3.253 -4.169 12.355 1.00 87.88 101 ASP A C 1
ATOM 838 O O . ASP A 1 101 ? 2.912 -4.253 11.174 1.00 87.88 101 ASP A O 1
ATOM 842 N N . PHE A 1 102 ? 4.526 -3.915 12.691 1.00 90.69 102 PHE A N 1
ATOM 843 C CA . PHE A 1 102 ? 5.577 -3.705 11.692 1.00 90.69 102 PHE A CA 1
ATOM 844 C C . PHE A 1 102 ? 5.804 -4.937 10.807 1.00 90.69 102 PHE A C 1
ATOM 846 O O . PHE A 1 102 ? 5.920 -4.800 9.591 1.00 90.69 102 PHE A O 1
ATOM 853 N N . ALA A 1 103 ? 5.835 -6.141 11.385 1.00 90.19 103 ALA A N 1
ATOM 854 C CA . ALA A 1 103 ? 5.975 -7.378 10.620 1.00 90.19 103 ALA A CA 1
ATOM 855 C C . ALA A 1 103 ? 4.789 -7.604 9.667 1.00 90.19 103 ALA A C 1
ATOM 857 O O . ALA A 1 103 ? 4.962 -8.046 8.535 1.00 90.19 103 ALA A O 1
ATOM 858 N N . THR A 1 104 ? 3.574 -7.256 10.086 1.00 91.50 104 THR A N 1
ATOM 859 C CA . THR A 1 104 ? 2.395 -7.343 9.216 1.00 91.50 104 THR A CA 1
ATOM 860 C C . THR A 1 104 ? 2.470 -6.314 8.091 1.00 91.50 104 THR A C 1
ATOM 862 O O . THR A 1 104 ? 2.142 -6.620 6.943 1.00 91.50 104 THR A O 1
ATOM 865 N N . PHE A 1 105 ? 2.961 -5.110 8.387 1.00 92.69 105 PHE A N 1
ATOM 866 C CA . PHE A 1 105 ? 3.198 -4.068 7.394 1.00 92.69 105 PHE A CA 1
ATOM 867 C C . PHE A 1 105 ? 4.235 -4.500 6.344 1.00 92.69 105 PHE A C 1
ATOM 869 O O . PHE A 1 105 ? 3.994 -4.346 5.146 1.00 92.69 105 PHE A O 1
ATOM 876 N N . THR A 1 106 ? 5.355 -5.099 6.766 1.00 92.06 106 THR A N 1
ATOM 877 C CA . THR A 1 106 ? 6.416 -5.574 5.858 1.00 92.06 106 THR A CA 1
ATOM 878 C C . THR A 1 106 ? 5.935 -6.729 4.977 1.00 92.06 106 THR A C 1
ATOM 880 O O . THR A 1 106 ? 6.141 -6.699 3.763 1.00 92.06 106 THR A O 1
ATOM 883 N N . VAL A 1 107 ? 5.220 -7.708 5.547 1.00 91.19 107 VAL A N 1
ATOM 884 C CA . VAL A 1 107 ? 4.581 -8.800 4.788 1.00 91.19 107 VAL A CA 1
ATOM 885 C C . VAL A 1 107 ? 3.565 -8.242 3.794 1.00 91.19 107 VAL A C 1
ATOM 887 O O . VAL A 1 107 ? 3.501 -8.679 2.646 1.00 91.19 107 VAL A O 1
ATOM 890 N N . GLY A 1 108 ? 2.804 -7.229 4.197 1.00 92.38 108 GLY A N 1
ATOM 891 C CA . GLY A 1 108 ? 1.889 -6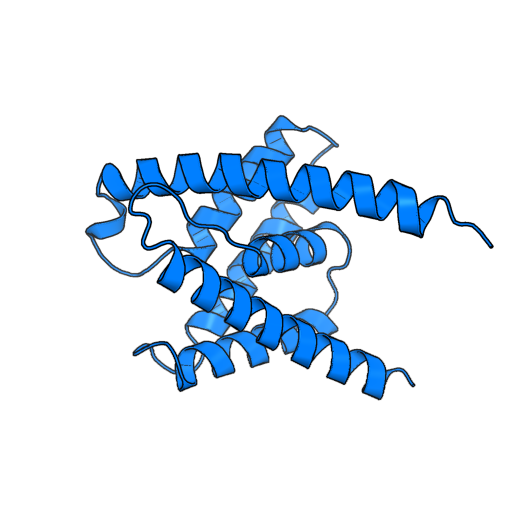.527 3.314 1.00 92.38 108 GLY A CA 1
ATOM 892 C C . GLY A 1 108 ? 2.586 -5.917 2.096 1.00 92.38 108 GLY A C 1
ATOM 893 O O . GLY A 1 108 ? 2.128 -6.121 0.971 1.00 92.38 108 GLY A O 1
ATOM 894 N N . ILE A 1 109 ? 3.702 -5.206 2.300 1.00 92.12 109 ILE A N 1
ATOM 895 C CA . ILE A 1 109 ? 4.491 -4.614 1.205 1.00 92.12 109 ILE A CA 1
ATOM 896 C C . ILE A 1 109 ? 5.028 -5.703 0.287 1.00 92.12 109 ILE A C 1
ATOM 898 O O . ILE A 1 109 ? 4.988 -5.540 -0.932 1.00 92.12 109 ILE A O 1
ATOM 902 N N . PHE A 1 110 ? 5.488 -6.817 0.858 1.00 89.88 110 PHE A N 1
ATOM 903 C CA . PHE A 1 110 ? 5.957 -7.960 0.085 1.00 89.88 110 PHE A CA 1
ATOM 904 C C . PHE A 1 110 ? 4.885 -8.453 -0.888 1.00 89.88 110 PHE A C 1
ATOM 906 O O . PHE A 1 110 ? 5.142 -8.523 -2.087 1.00 89.88 110 PHE A O 1
ATOM 913 N N . VAL A 1 111 ? 3.663 -8.700 -0.410 1.00 90.31 111 VAL A N 1
ATOM 914 C CA . VAL A 1 111 ? 2.550 -9.136 -1.272 1.00 90.31 111 VAL A CA 1
ATOM 915 C C . VAL A 1 111 ? 2.158 -8.045 -2.277 1.00 90.31 111 VAL A 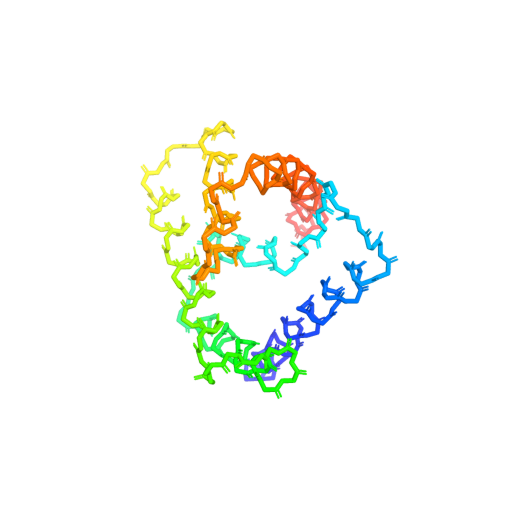C 1
ATOM 917 O O . VAL A 1 111 ? 1.898 -8.339 -3.441 1.00 90.31 111 VAL A O 1
ATOM 920 N N . TYR A 1 112 ? 2.155 -6.776 -1.863 1.00 90.12 112 TYR A N 1
ATOM 921 C CA . TYR A 1 112 ? 1.799 -5.644 -2.722 1.00 90.12 112 TYR A CA 1
ATOM 922 C C . TYR A 1 112 ? 2.771 -5.439 -3.896 1.00 90.12 112 TYR A C 1
ATOM 924 O O . TYR A 1 112 ? 2.355 -5.142 -5.024 1.00 90.12 112 TYR A O 1
ATOM 932 N N . LYS A 1 113 ? 4.073 -5.595 -3.642 1.00 86.69 113 LYS A N 1
ATOM 933 C CA . LYS A 1 113 ? 5.138 -5.446 -4.644 1.00 86.69 113 LYS A CA 1
ATOM 934 C C . LYS A 1 113 ? 5.474 -6.745 -5.358 1.00 86.69 113 LYS A C 1
ATOM 936 O O . LYS A 1 113 ? 6.249 -6.703 -6.307 1.00 86.69 113 LYS A O 1
ATOM 941 N N . PHE A 1 114 ? 4.875 -7.861 -4.954 1.00 79.44 114 PHE A N 1
ATOM 942 C CA . PHE A 1 114 ? 5.062 -9.130 -5.630 1.00 79.44 114 PHE A CA 1
ATOM 943 C C . PHE A 1 114 ? 4.673 -9.012 -7.111 1.00 79.44 114 PHE A C 1
ATOM 945 O O . PHE A 1 114 ? 3.571 -8.577 -7.465 1.00 79.44 114 PHE A O 1
ATOM 952 N N . ILE A 1 115 ? 5.612 -9.397 -7.968 1.00 67.88 115 ILE A N 1
ATOM 953 C CA . ILE A 1 115 ? 5.460 -9.560 -9.413 1.00 67.88 115 ILE A CA 1
ATOM 954 C C . ILE A 1 115 ? 5.879 -11.000 -9.707 1.00 67.88 115 ILE A C 1
ATOM 956 O O . ILE A 1 115 ? 6.771 -11.522 -9.049 1.00 67.88 115 ILE A O 1
ATOM 960 N N . TYR A 1 116 ? 5.248 -11.668 -10.668 1.00 57.34 116 TYR A N 1
ATOM 961 C CA . TYR A 1 116 ? 5.630 -13.024 -11.071 1.00 57.34 116 TYR A CA 1
ATOM 962 C C . TYR A 1 116 ? 6.927 -12.995 -11.919 1.00 57.34 116 TYR A C 1
ATOM 964 O O . TYR A 1 116 ? 6.894 -13.271 -13.114 1.00 57.34 116 TYR A O 1
ATOM 972 N N . SER A 1 117 ? 8.068 -12.586 -11.344 1.00 58.81 117 SER A N 1
ATOM 973 C CA . SER A 1 117 ? 9.373 -12.524 -12.028 1.00 58.81 117 SER A CA 1
ATOM 974 C C . SER A 1 117 ? 10.542 -12.953 -11.134 1.00 58.81 117 SER A C 1
ATOM 976 O O . SER A 1 117 ? 10.637 -12.556 -9.985 1.00 58.81 117 SER A O 1
ATOM 978 N N . ILE A 1 118 ? 11.515 -13.696 -11.674 1.00 59.62 118 ILE A N 1
ATOM 979 C CA . ILE A 1 118 ? 12.705 -14.207 -10.944 1.00 59.62 118 ILE A CA 1
ATOM 980 C C . ILE A 1 118 ? 13.491 -13.106 -10.188 1.00 59.62 118 ILE A C 1
ATOM 982 O O . ILE A 1 118 ? 14.231 -13.392 -9.246 1.00 59.62 118 ILE A O 1
ATOM 986 N N . GLU A 1 119 ? 13.281 -11.840 -10.545 1.00 64.38 119 GLU A N 1
ATOM 987 C CA . GLU A 1 119 ? 13.836 -10.649 -9.901 1.00 64.38 119 GLU A CA 1
ATOM 988 C C . GLU A 1 119 ? 13.505 -10.531 -8.399 1.00 64.38 119 GLU A C 1
ATOM 990 O O . GLU A 1 119 ? 14.261 -9.881 -7.679 1.00 64.38 119 GLU A O 1
ATOM 995 N N . TYR A 1 120 ? 12.468 -11.205 -7.875 1.00 65.00 120 TYR A N 1
ATOM 996 C CA . TYR A 1 120 ? 12.177 -11.223 -6.428 1.00 65.00 120 TYR A CA 1
ATOM 997 C C . TYR A 1 120 ? 13.232 -11.954 -5.576 1.00 65.00 120 TYR A C 1
ATOM 999 O O . TYR A 1 120 ? 13.288 -11.738 -4.366 1.00 65.00 120 TYR A O 1
ATOM 1007 N N . LEU A 1 121 ? 14.077 -12.802 -6.179 1.00 68.81 121 LEU A N 1
ATOM 1008 C CA . LEU A 1 121 ? 15.210 -13.439 -5.490 1.00 68.81 121 LEU A CA 1
ATOM 1009 C C . LEU A 1 121 ? 16.460 -12.546 -5.472 1.00 68.81 121 LEU A C 1
ATOM 1011 O O . LEU A 1 121 ? 17.454 -12.898 -4.838 1.00 68.81 121 LEU A O 1
ATOM 1015 N N . ASN A 1 122 ? 16.435 -11.401 -6.161 1.00 81.31 122 ASN A N 1
ATOM 1016 C CA . ASN A 1 122 ? 17.569 -10.491 -6.200 1.00 81.31 122 ASN A CA 1
ATOM 1017 C C . ASN A 1 122 ? 17.763 -9.832 -4.817 1.00 81.31 122 ASN A C 1
ATOM 1019 O O . ASN A 1 122 ? 16.820 -9.230 -4.293 1.00 81.31 122 ASN A O 1
ATOM 1023 N N . PRO A 1 123 ? 18.976 -9.862 -4.232 1.00 83.19 123 PRO A N 1
ATOM 1024 C CA . PRO A 1 123 ? 19.282 -9.138 -2.998 1.00 83.19 123 PRO A CA 1
ATOM 1025 C C . PRO A 1 123 ? 18.892 -7.654 -3.037 1.00 83.19 123 PRO A C 1
ATOM 1027 O O . PRO A 1 123 ? 18.476 -7.104 -2.018 1.00 83.19 123 PRO A O 1
ATOM 1030 N N . GLN A 1 124 ? 18.954 -7.022 -4.215 1.00 84.19 124 GLN A N 1
ATOM 1031 C CA . GLN A 1 124 ? 18.537 -5.632 -4.398 1.00 84.19 124 GLN A CA 1
ATOM 1032 C C . GLN A 1 124 ? 17.040 -5.431 -4.117 1.00 84.19 124 GLN A C 1
ATOM 1034 O O . GLN A 1 124 ? 16.664 -4.445 -3.484 1.00 84.19 124 GLN A O 1
ATOM 1039 N N . PHE A 1 125 ? 16.187 -6.376 -4.528 1.00 84.00 125 PHE A N 1
ATOM 1040 C CA . PHE A 1 125 ? 14.749 -6.327 -4.259 1.00 84.00 125 PHE A CA 1
ATOM 1041 C C . PHE A 1 125 ? 14.469 -6.441 -2.758 1.00 84.00 125 PHE A C 1
ATOM 1043 O O . PHE A 1 125 ? 13.697 -5.654 -2.211 1.00 84.00 125 PHE A O 1
ATOM 1050 N N . LEU A 1 126 ? 15.142 -7.370 -2.070 1.00 84.50 126 LEU A N 1
ATOM 1051 C CA . LEU A 1 126 ? 15.010 -7.533 -0.618 1.00 84.50 126 LEU A CA 1
ATOM 1052 C C . LEU A 1 126 ? 15.462 -6.278 0.136 1.00 84.50 126 LEU A C 1
ATOM 1054 O O . LEU A 1 126 ? 14.784 -5.838 1.065 1.00 84.50 126 LEU A O 1
ATOM 1058 N N . TYR A 1 127 ? 16.572 -5.671 -0.286 1.00 87.25 127 TYR A N 1
ATOM 1059 C CA . TYR A 1 127 ? 17.067 -4.424 0.291 1.00 87.25 127 TYR A CA 1
ATOM 1060 C C . TYR A 1 127 ? 16.065 -3.279 0.104 1.00 87.25 127 TYR A C 1
ATOM 1062 O O . TYR A 1 127 ? 15.679 -2.621 1.074 1.00 87.25 127 TYR A O 1
ATOM 1070 N N . GLN A 1 128 ? 15.576 -3.093 -1.124 1.00 88.19 128 GLN A N 1
ATOM 1071 C CA . GLN A 1 128 ? 14.585 -2.069 -1.439 1.00 88.19 128 GLN A CA 1
ATOM 1072 C C . GLN A 1 128 ? 13.283 -2.282 -0.660 1.00 88.19 128 GLN A C 1
ATOM 1074 O O . GLN A 1 128 ? 12.690 -1.318 -0.171 1.00 88.19 128 GLN A O 1
ATOM 1079 N N . LEU A 1 129 ? 12.846 -3.533 -0.496 1.00 89.56 129 LEU A N 1
ATOM 1080 C CA . LEU A 1 129 ? 11.659 -3.889 0.272 1.00 89.56 129 LEU A CA 1
ATOM 1081 C C . LEU A 1 129 ? 11.812 -3.537 1.750 1.00 89.56 129 LEU A C 1
ATOM 1083 O O . LEU A 1 129 ? 10.909 -2.923 2.322 1.00 89.56 129 LEU A O 1
ATOM 1087 N N . LEU A 1 130 ? 12.940 -3.889 2.370 1.00 89.69 130 LEU A N 1
ATOM 1088 C CA . LEU A 1 130 ? 13.187 -3.603 3.784 1.00 89.69 130 LEU A CA 1
ATOM 1089 C C . LEU A 1 130 ? 13.224 -2.097 4.050 1.00 89.69 130 LEU A C 1
ATOM 1091 O O . LEU A 1 130 ? 12.538 -1.622 4.956 1.00 89.69 130 LEU A O 1
ATOM 1095 N N . ILE A 1 131 ? 13.945 -1.328 3.230 1.00 91.94 131 ILE A N 1
ATOM 1096 C CA . ILE A 1 131 ? 14.014 0.130 3.400 1.00 91.94 131 ILE A CA 1
ATOM 1097 C C . ILE A 1 131 ? 12.657 0.771 3.144 1.00 91.94 131 ILE A C 1
ATOM 1099 O O . ILE A 1 131 ? 12.204 1.583 3.951 1.00 91.94 131 ILE A O 1
ATOM 1103 N N . SER A 1 132 ? 11.970 0.376 2.069 1.00 91.69 132 SER A N 1
ATOM 1104 C CA . SER A 1 132 ? 10.621 0.876 1.786 1.00 91.69 132 SER A CA 1
ATOM 1105 C C . SER A 1 132 ? 9.673 0.561 2.940 1.00 91.69 132 SER A C 1
ATOM 1107 O O . SER A 1 132 ? 8.844 1.396 3.290 1.00 91.69 132 SER A O 1
ATOM 1109 N N . SER A 1 133 ? 9.816 -0.597 3.584 1.00 92.94 133 SER A N 1
ATOM 1110 C CA . SER A 1 133 ? 9.008 -0.946 4.751 1.00 92.94 133 SER A CA 1
ATOM 1111 C C . SER A 1 133 ? 9.267 -0.020 5.930 1.00 92.94 133 SER A C 1
ATOM 1113 O O . SER A 1 133 ? 8.314 0.487 6.514 1.00 92.94 133 SER A O 1
ATOM 1115 N N . VAL A 1 134 ? 10.532 0.263 6.245 1.00 93.00 134 VAL A N 1
ATOM 1116 C CA . VAL A 1 134 ? 10.896 1.182 7.334 1.00 93.00 134 VAL A CA 1
ATOM 1117 C C . VAL A 1 134 ? 10.371 2.593 7.061 1.00 93.00 134 VAL A C 1
ATOM 1119 O O . VAL A 1 134 ? 9.689 3.169 7.910 1.00 93.00 134 VAL A O 1
ATOM 1122 N N . VAL A 1 135 ? 10.634 3.135 5.868 1.00 92.69 135 VAL A N 1
ATOM 1123 C CA . VAL A 1 135 ? 10.225 4.497 5.489 1.00 92.69 135 VAL A CA 1
ATOM 1124 C C . VAL A 1 135 ? 8.703 4.636 5.518 1.00 92.69 135 VAL A C 1
ATOM 1126 O O . VAL A 1 135 ? 8.173 5.542 6.163 1.00 92.69 135 VAL A O 1
ATOM 1129 N N . ASN A 1 136 ? 7.978 3.718 4.874 1.00 93.88 136 ASN A N 1
ATOM 1130 C CA . ASN A 1 136 ? 6.520 3.803 4.801 1.00 93.88 136 ASN A CA 1
ATOM 1131 C C . ASN A 1 136 ? 5.842 3.501 6.137 1.00 93.88 136 ASN A C 1
ATOM 1133 O O . ASN A 1 136 ? 4.817 4.111 6.435 1.00 93.88 136 ASN A O 1
ATOM 1137 N N . TYR A 1 137 ? 6.409 2.626 6.970 1.00 93.06 137 TYR A N 1
ATOM 1138 C CA . TYR A 1 137 ? 5.870 2.395 8.307 1.00 93.06 137 TYR A CA 1
ATOM 1139 C C . TYR A 1 137 ? 6.035 3.632 9.191 1.00 93.06 137 TYR A C 1
ATOM 1141 O O . TYR A 1 137 ? 5.115 4.009 9.916 1.00 93.06 137 TYR A O 1
ATOM 1149 N N . PHE A 1 138 ? 7.173 4.322 9.090 1.00 91.69 138 PHE A N 1
ATOM 1150 C CA . PHE A 1 138 ? 7.377 5.579 9.802 1.00 91.69 138 PHE A CA 1
ATOM 1151 C C . PHE A 1 138 ? 6.374 6.654 9.354 1.00 91.69 138 PHE A C 1
ATOM 1153 O O . PHE A 1 138 ? 5.735 7.292 10.195 1.00 91.69 138 PHE A O 1
ATOM 1160 N N . LEU A 1 139 ? 6.151 6.789 8.040 1.00 91.19 139 LEU A N 1
ATOM 1161 C CA . LEU A 1 139 ? 5.115 7.670 7.486 1.00 91.19 139 LEU A CA 1
ATOM 1162 C C . LEU A 1 139 ? 3.717 7.298 7.996 1.00 91.19 139 LEU A C 1
ATOM 1164 O O . LEU A 1 139 ? 2.974 8.172 8.445 1.00 91.19 139 LEU A O 1
ATOM 1168 N N . PHE A 1 140 ? 3.372 6.009 7.994 1.00 91.00 140 PHE A N 1
ATOM 1169 C CA . PHE A 1 140 ? 2.113 5.511 8.544 1.00 91.00 140 PHE A CA 1
ATOM 1170 C C . PHE A 1 140 ? 1.943 5.897 10.018 1.00 91.00 140 PHE A C 1
ATOM 1172 O O . PHE A 1 140 ? 0.888 6.402 10.396 1.00 91.00 140 PHE A O 1
ATOM 1179 N N . ARG A 1 141 ? 2.976 5.730 10.854 1.00 88.69 141 ARG A N 1
ATOM 1180 C CA . ARG A 1 141 ? 2.922 6.097 12.278 1.00 88.69 141 ARG A C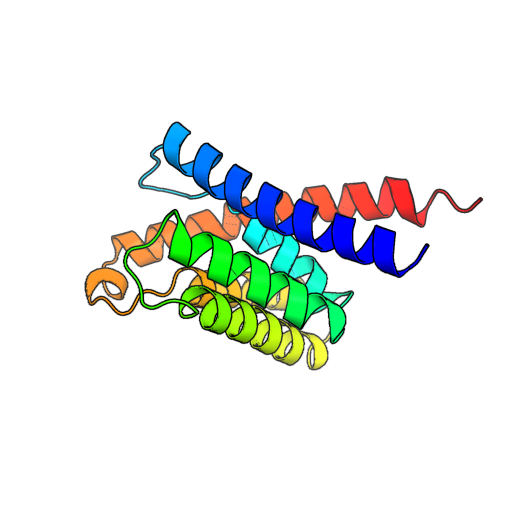A 1
ATOM 1181 C C . ARG A 1 141 ? 2.708 7.599 12.477 1.00 88.69 141 ARG A C 1
ATOM 1183 O O . ARG A 1 141 ? 1.879 7.972 13.305 1.00 88.69 141 ARG A O 1
ATOM 1190 N N . ILE A 1 142 ? 3.389 8.454 11.709 1.00 85.81 142 ILE A N 1
ATOM 1191 C CA . ILE A 1 142 ? 3.193 9.916 11.764 1.00 85.81 142 ILE A CA 1
ATOM 1192 C C . ILE A 1 142 ? 1.763 10.291 11.370 1.00 85.81 142 ILE A C 1
ATOM 1194 O O . ILE A 1 142 ? 1.104 11.065 12.075 1.00 85.81 142 ILE A O 1
ATOM 1198 N N . LEU A 1 143 ? 1.272 9.733 10.260 1.00 83.62 143 LEU A N 1
ATOM 1199 C CA . LEU A 1 143 ? -0.096 9.957 9.802 1.00 83.62 143 LEU A CA 1
ATOM 1200 C C . LEU A 1 143 ? -1.092 9.494 10.860 1.00 83.62 143 LEU A C 1
ATOM 1202 O O . LEU A 1 143 ? -2.028 10.223 11.178 1.00 83.62 143 LEU A O 1
ATOM 1206 N N . ASN A 1 144 ? -0.853 8.331 11.462 1.00 78.31 144 ASN A N 1
ATOM 1207 C CA . ASN A 1 144 ? -1.733 7.789 12.476 1.00 78.31 144 ASN A CA 1
ATOM 1208 C C . ASN A 1 144 ? -1.828 8.691 13.715 1.00 78.31 144 ASN A C 1
ATOM 1210 O O . ASN A 1 144 ? -2.927 9.038 14.141 1.00 78.31 144 ASN A O 1
ATOM 1214 N N . ILE A 1 145 ? -0.685 9.129 14.250 1.00 71.38 145 ILE A N 1
ATOM 1215 C CA . ILE A 1 145 ? -0.639 10.041 15.402 1.00 71.38 145 ILE A CA 1
ATOM 1216 C C . ILE A 1 145 ? -1.378 11.344 15.079 1.00 71.38 145 ILE A C 1
ATOM 1218 O O . ILE A 1 145 ? -2.139 11.856 15.900 1.00 71.38 145 ILE A O 1
ATOM 1222 N N . THR A 1 146 ? -1.181 11.878 13.873 1.00 68.25 146 THR A N 1
ATOM 1223 C CA . THR A 1 146 ? -1.826 13.118 13.426 1.00 68.25 146 THR A CA 1
ATOM 1224 C C . THR A 1 146 ? -3.342 12.958 13.298 1.00 68.25 146 THR A C 1
ATOM 1226 O O . THR A 1 146 ? -4.092 13.823 13.750 1.00 68.25 146 THR A O 1
ATOM 1229 N N . ILE A 1 147 ? -3.810 11.842 12.732 1.00 62.66 147 ILE A N 1
ATOM 1230 C CA . ILE A 1 147 ? -5.240 11.540 12.572 1.00 62.66 147 ILE A CA 1
ATOM 1231 C C . ILE A 1 147 ? -5.904 11.328 13.936 1.00 62.66 147 ILE A C 1
ATOM 1233 O O . ILE A 1 147 ? -6.960 11.907 14.192 1.00 62.66 147 ILE A O 1
ATOM 1237 N N . GLU A 1 148 ? -5.289 10.561 14.838 1.00 62.47 148 GLU A N 1
ATOM 1238 C CA . GLU A 1 148 ? -5.809 10.360 16.196 1.00 62.47 148 GLU A CA 1
ATOM 1239 C C . GLU A 1 148 ? -5.869 11.679 16.977 1.00 62.47 148 GLU A C 1
ATOM 1241 O O . GLU A 1 148 ? -6.867 11.978 17.638 1.00 62.47 148 GLU A O 1
ATOM 1246 N N . LYS A 1 149 ? -4.831 12.513 16.864 1.00 57.84 149 LYS A N 1
ATOM 1247 C CA . LYS A 1 149 ? -4.761 13.800 17.561 1.00 57.84 149 LYS A CA 1
ATOM 1248 C C . LYS A 1 149 ? -5.771 14.818 17.028 1.00 57.84 149 LYS A C 1
ATOM 1250 O O . LYS A 1 149 ? -6.342 15.548 17.833 1.00 57.84 149 LYS A O 1
ATOM 1255 N N . ASN A 1 150 ? -6.001 14.867 15.716 1.00 59.59 150 ASN A N 1
ATOM 1256 C CA . ASN A 1 150 ? -6.821 15.912 15.101 1.00 59.59 150 ASN A CA 1
ATOM 1257 C C . ASN A 1 150 ? -8.293 15.514 14.936 1.00 59.59 150 ASN A C 1
ATOM 1259 O O . ASN A 1 150 ? -9.152 16.375 15.059 1.00 59.59 150 ASN A O 1
ATOM 1263 N N . VAL A 1 151 ? -8.604 14.238 14.686 1.00 54.28 151 VAL A N 1
ATOM 1264 C CA . VAL A 1 151 ? -9.974 13.797 14.358 1.00 54.28 151 VAL A CA 1
ATOM 1265 C C . VAL A 1 151 ? -10.682 13.143 15.548 1.00 54.28 151 VAL A C 1
ATOM 1267 O O . VAL A 1 151 ? -11.892 13.286 15.678 1.00 54.28 151 VAL A O 1
ATOM 1270 N N . LEU A 1 152 ? -9.964 12.447 16.440 1.00 48.12 152 LEU A N 1
ATOM 1271 C CA . LEU A 1 152 ? -10.590 11.743 17.575 1.00 48.12 152 LEU A CA 1
ATOM 1272 C C . LEU A 1 152 ? -10.632 12.572 18.867 1.00 48.12 152 LEU A C 1
ATOM 1274 O O . LEU A 1 152 ? -11.509 12.350 19.699 1.00 48.12 152 LEU A O 1
ATOM 1278 N N . LYS A 1 153 ? -9.715 13.537 19.047 1.00 46.84 153 LYS A N 1
ATOM 1279 C CA . LYS A 1 153 ? -9.747 14.469 20.194 1.00 46.84 153 LYS A CA 1
ATOM 1280 C C . LYS A 1 153 ? -10.609 15.707 19.961 1.00 46.84 153 LYS A C 1
ATOM 1282 O O . LYS A 1 153 ? -10.974 16.362 20.932 1.00 46.84 153 LYS A O 1
ATOM 1287 N N . GLN A 1 154 ? -10.988 15.995 18.718 1.00 44.53 154 GLN A N 1
ATOM 1288 C CA . GLN A 1 154 ? -12.082 16.918 18.418 1.00 44.53 154 GLN A CA 1
ATOM 1289 C C . GLN A 1 154 ? -13.416 16.191 18.642 1.00 44.53 154 GLN A C 1
ATOM 1291 O O . GLN A 1 154 ? -14.166 15.922 17.708 1.00 44.53 154 GLN A O 1
ATOM 1296 N N . LYS A 1 155 ? -13.694 15.815 19.897 1.00 33.72 155 LYS A N 1
ATOM 1297 C CA . LYS A 1 155 ? -15.075 15.567 20.313 1.00 33.72 155 LYS A CA 1
ATOM 1298 C C . LYS A 1 155 ? -15.780 16.921 20.261 1.00 33.72 155 LYS A C 1
ATOM 1300 O O . LYS A 1 155 ? -15.434 17.806 21.040 1.00 33.72 155 LYS A O 1
ATOM 1305 N N . ILE A 1 156 ? -16.679 17.074 19.292 1.00 37.44 156 ILE A N 1
ATOM 1306 C CA . ILE A 1 156 ? -17.776 18.046 19.364 1.00 37.44 156 ILE A CA 1
ATOM 1307 C C . ILE A 1 156 ? -18.674 17.630 20.528 1.00 37.44 156 ILE A C 1
ATOM 1309 O O . ILE A 1 156 ? -18.902 16.402 20.661 1.00 37.44 156 ILE A O 1
#

Secondary structure (DSSP, 8-state):
-HHHHHHHHHHHHHHHHHHHHHHHHHH--SS----HHHHHHHHHHHH---HHHHHHHHHHHHHHHHHT--SPTTHHHHHHHHHHHHHHHHHHT--S-HHHHHHHHHHHHHHHH--SSGGGGSHHHHHHHHHHHHHHHHHHHHHHHHHIIIIIS---

pLDDT: mean 83.85, std 11.75, range [33.72, 94.44]